Protein AF-A0A0L0VU51-F1 (afdb_monomer_lite)

Sequence (179 aa):
MMSTLYCIGRNVFSDFIDNNYFDLFEPKAFFTAKATNMAISGGARFEPLHRDAESYDDDWNKFNNINKVIIRQQIRTEHRVAFPHLYNSRPRSVYIPKYLKVKNLFIRVEDPILLTFYFDPIIHPISSRAVAPQNQGVSHEEEILGDADKDDFQLPDDLEPFLVYKSITDDNYTSAIAM

Structure (mmCIF, N/CA/C/O backbone):
data_AF-A0A0L0VU51-F1
#
_entry.id   AF-A0A0L0VU51-F1
#
loop_
_atom_site.group_PDB
_atom_site.id
_atom_site.type_symbol
_atom_site.label_atom_id
_atom_site.label_alt_id
_atom_site.label_comp_id
_atom_site.label_asym_id
_atom_site.label_entity_id
_atom_site.label_seq_id
_atom_site.pdbx_PDB_ins_code
_atom_site.Cartn_x
_atom_site.Cartn_y
_atom_site.Cartn_z
_atom_site.occupancy
_atom_site.B_iso_or_equiv
_atom_site.auth_seq_id
_atom_site.auth_comp_id
_atom_site.auth_asym_id
_atom_site.auth_atom_id
_atom_site.pdbx_PDB_model_num
ATOM 1 N N . MET A 1 1 ? 1.775 -10.685 28.786 1.00 81.06 1 MET A N 1
ATOM 2 C CA . MET A 1 1 ? 3.166 -11.101 28.473 1.00 81.06 1 MET A CA 1
ATOM 3 C C . MET A 1 1 ? 3.634 -10.514 27.152 1.00 81.06 1 MET A C 1
ATOM 5 O O . MET A 1 1 ? 4.576 -9.738 27.159 1.00 81.06 1 MET A O 1
ATOM 9 N N . MET A 1 2 ? 2.978 -10.832 26.035 1.00 88.75 2 MET A N 1
ATOM 10 C CA . MET A 1 2 ? 3.407 -10.337 24.725 1.00 88.75 2 MET A CA 1
ATOM 11 C C . MET A 1 2 ? 3.224 -8.803 24.577 1.00 88.75 2 MET A C 1
ATOM 13 O O . MET A 1 2 ? 4.089 -8.160 23.995 1.00 88.75 2 MET A O 1
ATOM 17 N N . SER A 1 3 ? 2.212 -8.189 25.210 1.00 86.62 3 SER A N 1
ATOM 18 C CA . SER A 1 3 ? 2.057 -6.718 25.277 1.00 86.62 3 SER A CA 1
ATOM 19 C C . SER A 1 3 ? 3.232 -6.023 25.975 1.00 86.62 3 SER A C 1
ATOM 21 O O . SER A 1 3 ? 3.771 -5.038 25.484 1.00 86.62 3 SER A O 1
ATOM 23 N N . THR A 1 4 ? 3.702 -6.583 27.090 1.00 88.69 4 THR A N 1
ATOM 24 C CA . THR A 1 4 ? 4.876 -6.090 27.822 1.00 88.69 4 THR A CA 1
ATOM 25 C C . THR A 1 4 ? 6.153 -6.182 26.983 1.00 88.69 4 THR A C 1
ATOM 27 O O . THR A 1 4 ? 6.951 -5.248 26.973 1.00 88.69 4 THR A O 1
ATOM 30 N N . LEU A 1 5 ? 6.339 -7.286 26.247 1.00 91.00 5 LEU A N 1
ATOM 31 C CA . LEU A 1 5 ? 7.477 -7.450 25.335 1.00 91.00 5 LEU A CA 1
ATOM 32 C C . LEU A 1 5 ? 7.422 -6.450 24.178 1.00 91.00 5 LEU A C 1
ATOM 34 O O . LEU A 1 5 ? 8.451 -5.876 23.829 1.00 91.00 5 LEU A O 1
ATOM 38 N N . TYR A 1 6 ? 6.234 -6.213 23.621 1.00 88.25 6 TYR A N 1
ATOM 39 C CA . TYR A 1 6 ? 6.025 -5.226 22.566 1.00 88.25 6 TYR A CA 1
ATOM 40 C C . TYR A 1 6 ? 6.410 -3.812 23.029 1.00 88.25 6 TYR A C 1
ATOM 42 O O . TYR A 1 6 ? 7.156 -3.126 22.333 1.00 88.25 6 TYR A O 1
ATOM 50 N N . CYS A 1 7 ? 6.016 -3.413 24.245 1.00 83.44 7 CYS A N 1
ATOM 51 C CA . CYS A 1 7 ? 6.414 -2.123 24.816 1.00 83.44 7 CYS A CA 1
ATOM 52 C C . CYS A 1 7 ? 7.935 -1.996 25.000 1.00 83.44 7 CYS A C 1
ATOM 54 O O . CYS A 1 7 ? 8.510 -0.966 24.657 1.00 83.44 7 CYS A O 1
ATOM 56 N N . ILE A 1 8 ? 8.606 -3.038 25.505 1.00 90.25 8 ILE A N 1
ATOM 57 C CA . ILE A 1 8 ? 10.069 -3.027 25.697 1.00 90.25 8 ILE A CA 1
ATOM 58 C C . ILE A 1 8 ? 10.804 -3.000 24.347 1.00 90.25 8 ILE A C 1
ATOM 60 O O . ILE A 1 8 ? 11.796 -2.289 24.185 1.00 90.25 8 ILE A O 1
ATOM 64 N N . GLY A 1 9 ? 10.316 -3.758 23.364 1.00 89.19 9 GLY A N 1
ATOM 65 C CA . GLY A 1 9 ? 10.916 -3.871 22.035 1.00 89.19 9 GLY A CA 1
ATOM 66 C C . GLY A 1 9 ? 10.707 -2.652 21.135 1.00 89.19 9 GLY A C 1
ATOM 67 O O . GLY A 1 9 ? 11.267 -2.613 20.039 1.00 89.19 9 GLY A O 1
ATOM 68 N N . ARG A 1 10 ? 9.935 -1.650 21.570 1.00 85.25 10 ARG A N 1
ATOM 69 C C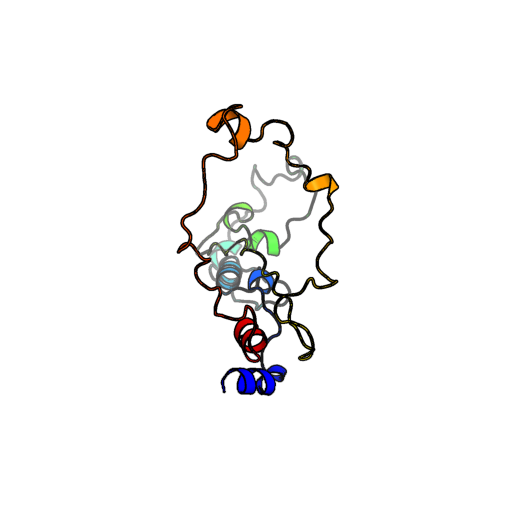A . ARG A 1 10 ? 9.519 -0.519 20.730 1.00 85.25 10 ARG A CA 1
ATOM 70 C C . ARG A 1 10 ? 10.679 0.269 20.115 1.00 85.25 10 ARG A C 1
ATOM 72 O O . AR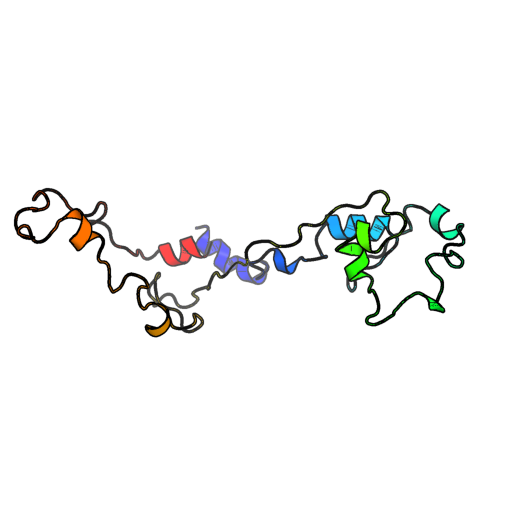G A 1 10 ? 10.543 0.759 19.006 1.00 85.25 10 ARG A O 1
ATOM 79 N N . ASN A 1 11 ? 11.837 0.320 20.773 1.00 86.44 11 ASN A N 1
ATOM 80 C CA . ASN A 1 11 ? 13.028 0.991 20.232 1.00 86.44 11 ASN A CA 1
ATOM 81 C C . ASN A 1 11 ? 13.669 0.269 19.032 1.00 86.44 11 ASN A C 1
ATOM 83 O O . ASN A 1 11 ? 14.487 0.858 18.332 1.00 86.44 11 ASN A O 1
ATOM 87 N N . VAL A 1 12 ? 13.360 -1.015 18.829 1.00 92.44 12 VAL A N 1
ATOM 88 C CA . VAL A 1 12 ? 13.960 -1.855 17.778 1.00 92.44 12 VAL A CA 1
ATOM 89 C C . VAL A 1 12 ? 12.976 -2.109 16.637 1.00 92.44 12 VAL A C 1
ATOM 91 O O . VAL A 1 12 ? 13.391 -2.305 15.495 1.00 92.44 12 VAL A O 1
ATOM 94 N N . PHE A 1 13 ? 11.674 -2.110 16.927 1.00 88.00 13 PHE A N 1
ATOM 95 C CA . PHE A 1 13 ? 10.645 -2.296 15.912 1.00 88.00 13 PHE A CA 1
ATOM 96 C C . PHE A 1 13 ? 10.447 -1.046 15.056 1.00 88.00 13 PHE A C 1
ATOM 98 O O . PHE A 1 13 ? 10.593 0.086 15.508 1.00 88.00 13 PHE A O 1
ATOM 105 N N . SER A 1 14 ? 10.080 -1.262 13.795 1.00 86.94 14 SER A N 1
ATOM 106 C CA . SER A 1 14 ? 9.685 -0.180 12.904 1.00 86.94 14 SER A CA 1
ATOM 107 C C . SER A 1 14 ? 8.300 0.347 13.269 1.00 86.94 14 SER A C 1
ATOM 109 O O . SER A 1 14 ? 7.361 -0.435 13.420 1.00 86.94 14 SER A O 1
ATOM 111 N N . ASP A 1 15 ? 8.136 1.667 13.269 1.00 85.25 15 ASP A N 1
ATOM 112 C CA . ASP A 1 15 ? 6.830 2.316 13.439 1.00 85.25 15 ASP A CA 1
ATOM 113 C C . ASP A 1 15 ? 5.944 2.278 12.180 1.00 85.25 15 ASP A C 1
ATOM 115 O O . ASP A 1 15 ? 4.820 2.779 12.186 1.00 85.25 15 ASP A O 1
ATOM 119 N N . PHE A 1 16 ? 6.413 1.666 11.088 1.00 86.44 16 PHE A N 1
ATOM 120 C CA . PHE A 1 16 ? 5.631 1.521 9.862 1.00 86.44 16 PHE A CA 1
ATOM 121 C C . PHE A 1 16 ? 4.528 0.473 10.031 1.00 86.44 16 PHE A C 1
ATOM 123 O O . PHE A 1 16 ? 4.780 -0.729 10.042 1.00 86.44 16 PHE A O 1
ATOM 130 N N . ILE A 1 17 ? 3.290 0.953 10.134 1.00 85.56 17 ILE A N 1
ATOM 131 C CA . ILE A 1 17 ? 2.084 0.125 10.277 1.00 85.56 17 ILE A CA 1
ATOM 132 C C . ILE A 1 17 ? 1.518 -0.290 8.903 1.00 85.56 17 ILE A C 1
ATOM 134 O O . ILE A 1 17 ? 0.864 -1.329 8.773 1.00 85.56 17 ILE A O 1
ATOM 138 N N . ASP A 1 18 ? 1.747 0.522 7.865 1.00 90.56 18 ASP A N 1
ATOM 139 C CA . ASP A 1 18 ? 1.246 0.273 6.514 1.00 90.56 18 ASP A CA 1
ATOM 140 C C . ASP A 1 18 ? 2.359 -0.218 5.580 1.00 90.56 18 ASP A C 1
ATOM 142 O O . ASP A 1 18 ? 3.404 0.412 5.423 1.00 90.56 18 ASP A O 1
ATOM 146 N N . ASN A 1 19 ? 2.087 -1.321 4.884 1.00 88.56 19 ASN A N 1
ATOM 147 C CA . ASN A 1 19 ? 2.989 -1.877 3.880 1.00 88.56 19 ASN A CA 1
ATOM 148 C C . ASN A 1 19 ? 3.097 -0.982 2.639 1.00 88.56 19 ASN A C 1
ATOM 150 O O . ASN A 1 19 ? 4.060 -1.124 1.892 1.00 88.56 19 ASN A O 1
ATOM 154 N N . ASN A 1 20 ? 2.143 -0.070 2.418 1.00 91.50 20 ASN A N 1
ATOM 155 C CA . ASN A 1 20 ? 2.227 0.924 1.344 1.00 91.50 20 ASN A CA 1
ATOM 156 C C . ASN A 1 20 ? 3.450 1.844 1.480 1.00 91.50 20 ASN A C 1
ATOM 158 O O . ASN A 1 20 ? 3.857 2.453 0.497 1.00 91.50 20 ASN A O 1
ATOM 162 N N . TYR A 1 21 ? 4.055 1.938 2.670 1.00 92.12 21 TYR A N 1
ATOM 163 C CA . TYR A 1 21 ? 5.318 2.652 2.860 1.00 92.12 21 TYR A CA 1
ATOM 164 C C . TYR A 1 21 ? 6.440 2.111 1.957 1.00 92.12 21 TYR A C 1
ATOM 166 O O . TYR A 1 21 ? 7.282 2.871 1.491 1.00 92.12 21 TYR A O 1
ATOM 174 N N . PHE A 1 22 ? 6.424 0.806 1.671 1.00 91.94 22 PHE A N 1
ATOM 175 C CA . PHE A 1 22 ? 7.426 0.132 0.845 1.00 91.94 22 PHE A CA 1
ATOM 176 C C . PHE A 1 22 ? 7.068 0.119 -0.646 1.00 91.94 22 PHE A C 1
ATOM 178 O O . PHE A 1 22 ? 7.553 -0.745 -1.381 1.00 91.94 22 PHE A O 1
ATOM 185 N N . ASP A 1 23 ? 6.227 1.046 -1.114 1.00 91.69 23 ASP A N 1
ATOM 186 C CA . ASP A 1 23 ? 5.969 1.189 -2.546 1.00 91.69 23 ASP A CA 1
ATOM 187 C C . ASP A 1 23 ? 7.286 1.443 -3.297 1.00 91.69 23 ASP A C 1
ATOM 189 O O . ASP A 1 23 ? 8.131 2.231 -2.871 1.00 91.69 23 ASP A O 1
ATOM 193 N N . LEU A 1 24 ? 7.504 0.692 -4.378 1.00 90.94 24 LEU A N 1
ATOM 194 C CA . LEU A 1 24 ? 8.772 0.586 -5.121 1.00 90.94 24 LEU A CA 1
ATOM 195 C C . LEU A 1 24 ? 9.999 0.097 -4.321 1.00 90.94 24 LEU A C 1
ATOM 197 O O . LEU A 1 24 ? 11.046 -0.152 -4.914 1.00 90.94 24 LEU A O 1
ATOM 201 N N . PHE A 1 25 ? 9.872 -0.124 -3.014 1.00 92.69 25 PHE A N 1
ATOM 202 C CA . PHE A 1 25 ? 10.897 -0.682 -2.124 1.00 92.69 25 PHE A CA 1
ATOM 203 C C . PHE A 1 25 ? 10.595 -2.129 -1.710 1.00 92.69 25 PHE A C 1
ATOM 205 O O . PHE A 1 25 ? 11.128 -2.644 -0.727 1.00 92.69 25 PHE A O 1
ATOM 212 N N . GLU A 1 26 ? 9.765 -2.821 -2.489 1.00 91.88 26 GLU A N 1
ATOM 213 C CA . GLU A 1 26 ? 9.523 -4.251 -2.342 1.00 91.88 26 GLU A CA 1
ATOM 214 C C . GLU A 1 26 ? 10.464 -5.097 -3.226 1.00 91.88 26 GLU A C 1
ATOM 216 O O . GLU A 1 26 ? 10.945 -4.631 -4.265 1.00 91.88 26 GLU A O 1
ATOM 221 N N . PRO A 1 27 ? 10.700 -6.382 -2.890 1.00 92.38 27 PRO A N 1
ATOM 222 C CA . PRO A 1 27 ? 11.591 -7.253 -3.663 1.00 92.38 27 PRO A CA 1
ATOM 223 C C . PRO A 1 27 ? 11.263 -7.312 -5.160 1.00 92.38 27 PRO A C 1
ATOM 225 O O . PRO A 1 27 ? 12.166 -7.334 -5.992 1.00 92.38 27 PRO A O 1
ATOM 228 N N . LYS A 1 28 ? 9.973 -7.279 -5.519 1.00 93.44 28 LYS A N 1
ATOM 229 C CA . LYS A 1 28 ? 9.528 -7.296 -6.920 1.00 93.44 28 LYS A CA 1
ATOM 230 C C . LYS A 1 28 ? 9.984 -6.060 -7.690 1.00 93.44 28 LYS A C 1
ATOM 232 O O . LYS A 1 28 ? 10.426 -6.192 -8.828 1.00 93.44 28 LYS A O 1
ATOM 237 N N . ALA A 1 29 ? 9.927 -4.886 -7.065 1.00 93.19 29 ALA A N 1
ATOM 238 C CA . ALA A 1 29 ? 10.411 -3.650 -7.665 1.00 93.19 29 ALA A CA 1
ATOM 239 C C . ALA A 1 29 ? 11.931 -3.704 -7.884 1.00 93.19 29 ALA A C 1
ATOM 241 O O . ALA A 1 29 ? 12.402 -3.346 -8.963 1.00 93.19 29 ALA A O 1
ATOM 242 N N . PHE A 1 30 ? 12.694 -4.258 -6.934 1.00 93.62 30 PHE A N 1
ATOM 243 C CA . PHE A 1 30 ? 14.137 -4.468 -7.106 1.00 93.62 30 PHE A CA 1
ATOM 244 C C . PHE A 1 30 ? 14.479 -5.488 -8.197 1.00 93.62 30 PHE A C 1
ATOM 246 O O . PHE A 1 30 ? 15.433 -5.279 -8.947 1.00 93.62 30 PHE A O 1
ATOM 253 N N . PHE A 1 31 ? 13.707 -6.569 -8.334 1.00 93.50 31 PHE A N 1
ATOM 254 C CA . PHE A 1 31 ? 13.902 -7.532 -9.421 1.00 93.50 31 PHE A CA 1
ATOM 255 C C . PHE A 1 31 ? 13.653 -6.898 -10.786 1.00 93.50 31 PHE A C 1
ATOM 257 O O . PHE A 1 31 ? 14.446 -7.100 -11.705 1.00 93.50 31 PHE A O 1
ATOM 264 N N . THR A 1 32 ? 12.609 -6.081 -10.900 1.00 93.31 32 THR A N 1
ATOM 265 C CA . THR A 1 32 ? 12.322 -5.320 -12.118 1.00 93.31 32 THR A CA 1
ATOM 266 C C . THR A 1 32 ? 13.415 -4.298 -12.406 1.00 93.31 32 THR A C 1
ATOM 268 O O . THR A 1 32 ? 13.928 -4.282 -13.519 1.00 93.31 32 THR A O 1
ATOM 271 N N . ALA A 1 33 ? 13.849 -3.524 -11.409 1.00 93.12 33 ALA A N 1
ATOM 272 C CA . ALA A 1 33 ? 14.939 -2.558 -11.547 1.00 93.12 33 ALA A CA 1
ATOM 273 C C . ALA A 1 33 ? 16.244 -3.223 -12.026 1.00 93.12 33 ALA A C 1
ATOM 275 O O . ALA A 1 33 ? 16.898 -2.733 -12.947 1.00 93.12 33 ALA A O 1
ATOM 276 N N . LYS A 1 34 ? 16.578 -4.398 -11.474 1.00 92.56 34 LYS A N 1
ATOM 277 C CA . LYS A 1 34 ? 17.707 -5.222 -11.927 1.00 92.56 34 LYS A CA 1
ATOM 278 C C . LYS A 1 34 ? 17.534 -5.700 -13.371 1.00 92.56 34 LYS A C 1
ATOM 280 O O . LYS A 1 34 ? 18.477 -5.634 -14.156 1.00 92.56 34 LYS A O 1
ATOM 285 N N . ALA A 1 35 ? 16.347 -6.187 -13.728 1.00 91.56 35 ALA A N 1
ATOM 286 C CA . ALA A 1 35 ? 16.068 -6.706 -15.063 1.00 91.56 35 ALA A CA 1
ATOM 287 C C . ALA A 1 35 ? 16.112 -5.613 -16.144 1.00 91.56 35 ALA A C 1
ATOM 289 O O . ALA A 1 35 ? 16.571 -5.868 -17.256 1.00 91.56 35 ALA A O 1
ATOM 290 N N . THR A 1 36 ? 15.685 -4.391 -15.810 1.00 88.56 36 THR A N 1
ATOM 291 C CA . THR A 1 36 ? 15.665 -3.241 -16.726 1.00 88.56 36 THR A CA 1
ATOM 292 C C . THR A 1 36 ? 16.924 -2.377 -16.663 1.00 88.56 36 THR A C 1
ATOM 294 O O . THR A 1 36 ? 16.958 -1.341 -17.321 1.00 88.56 36 THR A O 1
ATOM 297 N N . ASN A 1 37 ? 17.943 -2.767 -15.885 1.00 90.06 37 ASN A N 1
ATOM 298 C CA . ASN A 1 37 ? 19.161 -1.979 -15.660 1.00 90.06 37 ASN A CA 1
ATOM 299 C C . ASN A 1 37 ? 18.864 -0.532 -15.201 1.00 90.06 37 ASN A C 1
ATOM 301 O O . ASN A 1 37 ? 19.423 0.442 -15.703 1.00 90.06 37 ASN A O 1
ATOM 305 N N . MET A 1 38 ? 17.917 -0.379 -14.274 1.00 90.19 38 MET A N 1
ATOM 306 C CA . MET A 1 38 ? 17.532 0.914 -13.705 1.00 90.19 38 MET A CA 1
ATOM 307 C C . MET A 1 38 ? 17.805 0.941 -12.211 1.00 90.19 38 MET A C 1
ATOM 309 O O . MET A 1 38 ? 17.736 -0.075 -11.527 1.00 90.19 38 MET A O 1
ATOM 313 N N . ALA A 1 39 ? 18.090 2.134 -11.699 1.00 90.75 39 ALA A N 1
ATOM 314 C CA . ALA A 1 39 ? 18.248 2.368 -10.275 1.00 90.75 39 ALA A CA 1
ATOM 315 C C . ALA A 1 39 ? 17.046 3.156 -9.751 1.00 90.75 39 ALA A C 1
ATOM 317 O O . ALA A 1 39 ? 16.690 4.202 -10.303 1.00 90.75 39 ALA A O 1
ATOM 318 N N . ILE A 1 40 ? 16.443 2.652 -8.677 1.00 91.19 40 ILE A N 1
ATOM 319 C CA . ILE A 1 40 ? 15.471 3.400 -7.877 1.00 91.19 40 ILE A CA 1
ATOM 320 C C . ILE A 1 40 ? 16.262 4.364 -6.987 1.00 91.19 40 ILE A C 1
ATOM 322 O O . ILE A 1 40 ? 17.359 4.035 -6.525 1.00 91.19 40 ILE A O 1
ATOM 326 N N . SER A 1 41 ? 15.745 5.569 -6.768 1.00 89.06 41 SER A N 1
ATOM 327 C CA . SER A 1 41 ? 16.358 6.540 -5.859 1.00 89.06 41 SER A CA 1
ATOM 328 C C . SER A 1 41 ? 16.457 5.951 -4.442 1.00 89.06 41 SER A C 1
ATOM 330 O O . SER A 1 41 ? 15.478 5.459 -3.899 1.00 89.06 41 SER A O 1
ATOM 332 N N . GLY A 1 42 ? 17.664 5.921 -3.863 1.00 89.62 42 GLY A N 1
ATOM 333 C CA . GLY A 1 42 ? 17.924 5.270 -2.566 1.00 89.62 42 GLY A CA 1
ATOM 334 C C . GLY A 1 42 ? 17.963 3.732 -2.596 1.00 89.62 42 GLY A C 1
ATOM 335 O O . GLY A 1 42 ? 18.216 3.113 -1.567 1.00 89.62 42 GLY A O 1
ATOM 336 N N . GLY A 1 43 ? 17.741 3.112 -3.759 1.00 89.38 43 GLY A N 1
ATOM 337 C CA . GLY A 1 43 ? 17.817 1.667 -3.959 1.00 89.38 43 GLY A CA 1
ATOM 338 C C . GLY A 1 43 ? 19.207 1.178 -4.380 1.00 89.38 43 GLY A C 1
ATOM 339 O O . GLY A 1 43 ? 20.102 1.953 -4.723 1.00 89.38 43 GLY A O 1
ATOM 340 N N . ALA A 1 44 ? 19.379 -0.145 -4.391 1.00 88.38 44 ALA A N 1
ATOM 341 C CA . ALA A 1 44 ? 20.604 -0.777 -4.869 1.00 88.38 44 ALA A CA 1
ATOM 342 C C . ALA A 1 44 ? 20.771 -0.628 -6.392 1.00 88.38 44 ALA A C 1
ATOM 344 O O . ALA A 1 44 ? 19.795 -0.610 -7.146 1.00 88.38 44 ALA A O 1
ATOM 345 N N . ARG A 1 45 ? 22.027 -0.566 -6.849 1.00 89.81 45 ARG A N 1
ATOM 346 C CA . ARG A 1 45 ? 22.384 -0.687 -8.268 1.00 89.81 45 ARG A CA 1
ATOM 347 C C . ARG A 1 45 ? 22.868 -2.097 -8.555 1.00 89.81 45 ARG A C 1
ATOM 349 O O . ARG A 1 45 ? 23.578 -2.685 -7.743 1.00 89.81 45 ARG A O 1
ATOM 356 N N . PHE A 1 46 ? 22.505 -2.608 -9.722 1.00 90.56 46 PHE A N 1
ATOM 357 C CA . PHE A 1 46 ? 22.883 -3.941 -10.167 1.00 90.56 46 PHE A CA 1
ATOM 358 C C . PHE A 1 46 ? 23.595 -3.872 -11.510 1.00 90.56 46 PHE A C 1
ATOM 360 O O . PHE A 1 46 ? 23.447 -2.909 -12.257 1.00 90.56 46 PHE A O 1
ATOM 367 N N . GLU A 1 47 ? 24.354 -4.918 -11.809 1.00 88.94 47 GLU A N 1
ATOM 368 C CA . GLU A 1 47 ? 24.887 -5.130 -13.146 1.00 88.94 47 GLU A CA 1
ATOM 369 C C . GLU A 1 47 ? 23.743 -5.458 -14.130 1.00 88.94 47 GLU A C 1
ATOM 371 O O . GLU A 1 47 ? 22.786 -6.141 -13.731 1.00 88.94 47 GLU A O 1
ATOM 376 N N . PRO A 1 48 ? 23.819 -5.008 -15.400 1.00 86.88 48 PRO A N 1
ATOM 377 C CA . PRO A 1 48 ? 22.801 -5.306 -16.399 1.00 86.88 48 PRO A CA 1
ATOM 378 C C . PRO A 1 48 ? 22.593 -6.817 -16.555 1.00 86.88 48 PRO A C 1
ATOM 380 O O . PRO A 1 48 ? 23.523 -7.557 -16.879 1.00 86.88 48 PRO A O 1
ATOM 383 N N . LEU A 1 49 ? 21.350 -7.280 -16.376 1.00 85.50 49 LEU A N 1
ATOM 384 C CA . LEU A 1 49 ? 21.000 -8.692 -16.575 1.00 85.50 49 LEU A CA 1
ATOM 385 C C . LEU A 1 49 ? 21.156 -9.118 -18.045 1.00 85.50 49 LEU A C 1
ATOM 387 O O . LEU A 1 49 ? 21.560 -10.240 -18.341 1.00 85.50 49 LEU A O 1
ATOM 391 N N . HIS A 1 50 ? 20.825 -8.208 -18.959 1.00 83.19 50 HIS A N 1
ATOM 392 C CA . HIS A 1 50 ? 20.806 -8.419 -20.400 1.00 83.19 50 HIS A CA 1
ATOM 393 C C . HIS A 1 50 ? 21.766 -7.431 -21.073 1.00 83.19 50 HIS A C 1
ATOM 395 O O . HIS A 1 50 ? 21.399 -6.288 -21.340 1.00 83.19 50 HIS A O 1
ATOM 401 N N . ARG A 1 51 ? 23.008 -7.865 -21.327 1.00 77.88 51 ARG A N 1
ATOM 402 C CA . ARG A 1 51 ? 24.066 -7.033 -21.943 1.00 77.88 51 ARG A CA 1
ATOM 403 C C . ARG A 1 51 ? 23.860 -6.785 -23.446 1.00 77.88 51 ARG A C 1
ATOM 405 O O . ARG A 1 51 ? 24.473 -5.898 -24.017 1.00 77.88 51 ARG A O 1
ATOM 412 N N . ASP A 1 52 ? 22.979 -7.554 -24.078 1.00 71.50 52 ASP A N 1
ATOM 413 C CA . ASP A 1 52 ? 22.600 -7.444 -25.492 1.00 71.50 52 ASP A CA 1
ATOM 414 C C . ASP A 1 52 ? 21.684 -6.242 -25.788 1.00 71.50 52 ASP A C 1
ATOM 416 O O . ASP A 1 52 ? 21.465 -5.911 -26.949 1.00 71.50 52 ASP A O 1
ATOM 420 N N . ALA A 1 53 ? 21.128 -5.593 -24.758 1.00 64.25 53 ALA A N 1
ATOM 421 C CA . ALA A 1 53 ? 20.236 -4.446 -24.925 1.00 64.25 53 ALA A CA 1
ATOM 422 C C . ALA A 1 53 ? 20.960 -3.170 -25.400 1.00 64.25 53 ALA A C 1
ATOM 424 O O . ALA A 1 53 ? 20.340 -2.344 -26.057 1.00 64.25 53 ALA A O 1
ATOM 425 N N . GLU A 1 54 ? 22.256 -3.022 -25.112 1.00 59.19 54 GLU A N 1
ATOM 426 C CA . GLU A 1 54 ? 23.055 -1.838 -25.483 1.00 59.19 54 GLU A CA 1
ATOM 427 C C . GLU A 1 54 ? 23.437 -1.809 -26.973 1.00 59.19 54 GLU A C 1
ATOM 429 O O . GLU A 1 54 ? 23.886 -0.789 -27.483 1.00 59.19 54 GLU A O 1
ATOM 434 N N . SER A 1 55 ? 23.274 -2.928 -27.685 1.00 57.44 55 SER A N 1
ATOM 435 C CA . SER A 1 55 ? 23.718 -3.093 -29.077 1.00 57.44 55 SER A CA 1
ATOM 436 C C . SER A 1 55 ? 22.655 -2.732 -30.121 1.00 57.44 55 SER A C 1
ATOM 438 O O . SER A 1 55 ? 22.932 -2.808 -31.317 1.00 57.44 55 SER A O 1
ATOM 440 N N . TYR A 1 56 ? 21.434 -2.400 -29.691 1.00 58.38 56 TYR A N 1
ATOM 441 C CA . TYR A 1 56 ? 20.319 -2.087 -30.582 1.00 58.38 56 TYR A CA 1
ATOM 442 C C . TYR A 1 56 ? 20.085 -0.578 -30.637 1.00 58.38 56 TYR A C 1
ATOM 444 O O . TYR A 1 56 ? 19.885 0.069 -29.614 1.00 58.38 56 TYR A O 1
ATOM 452 N N . ASP A 1 57 ? 20.096 -0.046 -31.855 1.00 57.81 57 ASP A N 1
ATOM 453 C CA . ASP A 1 57 ? 19.895 1.366 -32.182 1.00 57.81 57 ASP A CA 1
ATOM 454 C C . ASP A 1 57 ? 18.403 1.746 -32.012 1.00 57.81 57 ASP A C 1
ATOM 456 O O . ASP A 1 57 ? 17.651 1.899 -32.975 1.00 57.81 57 ASP A O 1
ATOM 460 N N . ASP A 1 58 ? 17.935 1.803 -30.758 1.00 62.25 58 ASP A N 1
ATOM 461 C CA . ASP A 1 58 ? 16.560 2.192 -30.377 1.00 62.25 58 ASP A CA 1
ATOM 462 C C . ASP A 1 58 ? 16.287 3.700 -30.614 1.00 62.25 58 ASP A C 1
ATOM 464 O O . ASP A 1 58 ? 15.136 4.158 -30.531 1.00 62.25 58 ASP A O 1
ATOM 468 N N . ASP A 1 59 ? 17.329 4.471 -30.947 1.00 62.00 59 ASP A N 1
ATOM 469 C CA . ASP A 1 59 ? 17.302 5.932 -31.059 1.00 62.00 59 ASP A CA 1
ATOM 470 C C . ASP A 1 59 ? 16.712 6.434 -32.391 1.00 62.00 59 ASP A C 1
ATOM 472 O O . ASP A 1 59 ? 16.154 7.534 -32.440 1.00 62.00 59 ASP A O 1
ATOM 476 N N . TRP A 1 60 ? 16.725 5.631 -33.467 1.00 66.38 60 TRP A N 1
ATOM 477 C CA . TRP A 1 60 ? 16.159 6.022 -34.769 1.00 66.38 60 TRP A CA 1
ATOM 478 C C . TRP A 1 60 ? 15.053 5.082 -35.264 1.00 66.38 60 TRP A C 1
ATOM 480 O O . TRP A 1 60 ? 15.199 4.328 -36.227 1.00 66.38 60 TRP A O 1
ATOM 490 N N . ASN A 1 61 ? 13.878 5.180 -34.639 1.00 72.44 61 ASN A N 1
ATOM 491 C CA . ASN A 1 61 ? 12.671 4.487 -35.091 1.00 72.44 61 ASN A CA 1
ATOM 492 C C . ASN A 1 61 ? 11.599 5.480 -35.578 1.00 72.44 61 ASN A C 1
ATOM 494 O O . ASN A 1 61 ? 11.461 6.586 -35.055 1.00 72.44 61 ASN A O 1
ATOM 498 N N . LYS A 1 62 ? 10.756 5.068 -36.536 1.00 77.81 62 LYS A N 1
ATOM 499 C CA . LYS A 1 62 ? 9.589 5.845 -37.006 1.00 77.81 62 LYS A CA 1
ATOM 500 C C . LYS A 1 62 ? 8.640 6.239 -35.864 1.00 77.81 62 LYS A C 1
ATOM 502 O O . LYS A 1 62 ? 7.917 7.227 -36.007 1.00 77.81 62 LYS A O 1
ATOM 507 N N . PHE A 1 63 ? 8.661 5.477 -34.769 1.00 77.50 63 PHE A N 1
ATOM 508 C CA . PHE A 1 63 ? 7.884 5.708 -33.552 1.00 77.50 63 PHE A CA 1
ATOM 509 C C . PHE A 1 63 ? 8.539 6.694 -32.569 1.00 77.50 63 PHE A C 1
ATOM 511 O O . PHE A 1 63 ? 7.817 7.447 -31.926 1.00 77.50 63 PHE A O 1
ATOM 518 N N . ASN A 1 64 ? 9.874 6.768 -32.517 1.00 79.88 64 ASN A N 1
ATOM 519 C CA . ASN A 1 64 ? 10.622 7.628 -31.584 1.00 79.88 64 ASN A CA 1
ATOM 520 C C . ASN A 1 64 ? 11.012 8.988 -32.200 1.00 79.88 64 ASN A C 1
ATOM 522 O O . ASN A 1 64 ? 11.866 9.696 -31.677 1.00 79.88 64 ASN A O 1
ATOM 526 N N . ASN A 1 65 ? 10.395 9.378 -33.322 1.00 85.75 65 ASN A N 1
ATOM 527 C CA . ASN A 1 65 ? 10.712 10.637 -33.994 1.00 85.75 65 ASN A CA 1
ATOM 528 C C . ASN A 1 65 ? 10.326 11.845 -33.122 1.00 85.75 65 ASN A C 1
ATOM 530 O O . ASN A 1 65 ? 9.150 12.026 -32.798 1.00 85.75 65 ASN A O 1
ATOM 534 N N . ILE A 1 66 ? 11.298 12.713 -32.829 1.00 85.50 66 ILE A N 1
ATOM 535 C CA . ILE A 1 66 ? 11.129 13.881 -31.952 1.00 85.50 66 ILE A CA 1
ATOM 536 C C . ILE A 1 66 ? 10.006 14.833 -32.390 1.00 85.50 66 ILE A C 1
ATOM 538 O O . ILE A 1 66 ? 9.332 15.408 -31.546 1.00 85.50 66 ILE A O 1
ATOM 542 N N . ASN A 1 67 ? 9.723 14.930 -33.693 1.00 89.81 67 ASN A N 1
ATOM 543 C CA . ASN A 1 67 ? 8.653 15.786 -34.216 1.00 89.81 67 ASN A CA 1
ATOM 544 C C . ASN A 1 67 ? 7.245 15.212 -33.976 1.00 89.81 67 ASN A C 1
ATOM 546 O O . ASN A 1 67 ? 6.253 15.902 -34.194 1.00 89.81 67 ASN A O 1
ATOM 550 N N . LYS A 1 68 ? 7.144 13.936 -33.584 1.00 88.75 68 LYS A N 1
ATOM 551 C CA . LYS A 1 68 ? 5.879 13.228 -33.333 1.00 88.75 68 LYS A CA 1
ATOM 552 C C . LYS A 1 68 ? 5.645 12.933 -31.853 1.00 88.75 68 LYS A C 1
ATOM 554 O O . LYS A 1 68 ? 4.522 12.609 -31.475 1.00 88.75 68 LYS A O 1
ATOM 559 N N . VAL A 1 69 ? 6.683 13.030 -31.023 1.00 87.62 69 VAL A N 1
ATOM 560 C CA . VAL A 1 69 ? 6.594 12.777 -29.583 1.00 87.62 69 VAL A CA 1
ATOM 561 C C . VAL A 1 69 ? 6.232 14.072 -28.862 1.00 87.62 69 VAL A C 1
ATOM 563 O O . VAL A 1 69 ? 6.961 15.057 -28.910 1.00 87.62 69 VAL A O 1
ATOM 566 N N . ILE A 1 70 ? 5.105 14.063 -28.152 1.00 91.44 70 ILE A N 1
ATOM 567 C CA . ILE A 1 70 ? 4.678 15.194 -27.326 1.00 91.44 70 ILE A CA 1
ATOM 568 C C . ILE A 1 70 ? 5.217 14.997 -25.907 1.00 91.44 70 ILE A C 1
ATOM 570 O O . ILE A 1 70 ? 4.737 14.138 -25.168 1.00 91.44 70 ILE A O 1
ATOM 574 N N . ILE A 1 71 ? 6.185 15.820 -25.503 1.00 90.00 71 ILE A N 1
ATOM 575 C CA . ILE A 1 71 ? 6.768 15.781 -24.157 1.00 90.00 71 ILE A CA 1
ATOM 576 C C . ILE A 1 71 ? 6.067 16.819 -23.278 1.00 90.00 71 ILE A C 1
ATOM 578 O O . ILE A 1 71 ? 6.328 18.014 -23.385 1.00 90.00 71 ILE A O 1
ATOM 582 N N . ARG A 1 72 ? 5.168 16.363 -22.398 1.00 94.62 72 ARG A N 1
ATOM 583 C CA . ARG A 1 72 ? 4.555 17.215 -21.355 1.00 94.62 72 ARG A CA 1
ATOM 584 C C . ARG A 1 72 ? 5.219 17.045 -19.996 1.00 94.62 72 ARG A C 1
ATOM 586 O O . ARG A 1 72 ? 5.370 18.007 -19.255 1.00 94.62 72 ARG A O 1
ATOM 593 N N . GLN A 1 73 ? 5.596 15.813 -19.673 1.00 94.12 73 GLN A N 1
ATOM 594 C CA . GLN A 1 73 ? 6.266 15.442 -18.434 1.00 94.12 73 GLN A CA 1
ATOM 595 C C . GLN A 1 73 ? 7.337 14.403 -18.755 1.00 94.12 73 GLN A C 1
ATOM 597 O O . GLN A 1 73 ? 7.122 13.514 -19.581 1.00 94.12 73 GLN A O 1
ATOM 602 N N . GLN A 1 74 ? 8.496 14.524 -18.112 1.00 92.44 74 GLN A N 1
ATOM 603 C CA . GLN A 1 74 ? 9.584 13.573 -18.293 1.00 92.44 74 GLN A CA 1
ATOM 604 C C . GLN A 1 74 ? 9.257 12.253 -17.587 1.00 92.44 74 GLN A C 1
ATOM 606 O O . GLN A 1 74 ? 8.944 12.232 -16.395 1.00 92.44 74 GLN A O 1
ATOM 611 N N . ILE A 1 75 ? 9.385 11.144 -18.316 1.00 91.56 75 ILE A N 1
ATOM 612 C CA . ILE A 1 75 ? 9.225 9.797 -17.763 1.00 91.56 75 ILE A CA 1
ATOM 613 C C . ILE A 1 75 ? 10.435 9.496 -16.873 1.00 91.56 75 ILE A C 1
ATOM 615 O O . ILE A 1 75 ? 11.562 9.401 -17.362 1.00 91.56 75 ILE A O 1
ATOM 619 N N . ARG A 1 76 ? 10.199 9.352 -15.566 1.00 93.25 76 ARG A N 1
ATOM 620 C CA . ARG A 1 76 ? 11.240 9.008 -14.579 1.00 93.25 76 ARG A CA 1
ATOM 621 C C . ARG A 1 76 ? 11.459 7.497 -14.462 1.00 93.25 76 ARG A C 1
ATOM 623 O O . ARG A 1 76 ? 10.615 6.716 -14.905 1.00 93.25 76 ARG A O 1
ATOM 630 N N . THR A 1 77 ? 12.557 7.085 -13.829 1.00 91.69 77 THR A N 1
ATOM 631 C CA . THR A 1 77 ? 12.873 5.665 -13.599 1.00 91.69 77 THR A CA 1
ATOM 632 C C . THR A 1 77 ? 11.824 4.977 -12.731 1.00 91.69 77 THR A C 1
ATOM 634 O O . THR A 1 77 ? 11.498 3.824 -12.992 1.00 91.69 77 THR A O 1
ATOM 637 N N . GLU A 1 78 ? 11.207 5.691 -11.785 1.00 93.38 78 GLU A N 1
ATOM 638 C CA . GLU A 1 78 ? 10.130 5.156 -10.946 1.00 93.38 78 GLU A CA 1
ATOM 639 C C . GLU A 1 78 ? 8.936 4.693 -11.787 1.00 93.38 78 GLU A C 1
ATOM 641 O O . GLU A 1 78 ? 8.417 3.604 -11.570 1.00 93.38 78 GLU A O 1
ATOM 646 N N . HIS A 1 79 ? 8.553 5.454 -12.817 1.00 93.81 79 HIS A N 1
ATOM 647 C CA . HIS A 1 79 ? 7.454 5.078 -13.713 1.00 93.81 79 HIS A CA 1
ATOM 648 C C . HIS A 1 79 ? 7.781 3.802 -14.493 1.00 93.81 79 HIS A C 1
ATOM 650 O O . HIS A 1 79 ? 6.923 2.939 -14.668 1.00 93.81 79 HIS A O 1
ATOM 656 N N . ARG A 1 80 ? 9.039 3.667 -14.930 1.00 92.12 80 ARG A N 1
ATOM 657 C CA . ARG A 1 80 ? 9.519 2.492 -15.666 1.00 92.12 80 ARG A CA 1
ATOM 658 C C . ARG A 1 80 ? 9.583 1.234 -14.806 1.00 92.12 80 ARG A C 1
ATOM 660 O O . ARG A 1 80 ? 9.422 0.147 -15.350 1.00 92.12 80 ARG A O 1
ATOM 667 N N . VAL A 1 81 ? 9.794 1.367 -13.498 1.00 92.75 81 VAL A N 1
ATOM 668 C CA . VAL A 1 81 ? 9.765 0.238 -12.555 1.00 92.75 81 VAL A CA 1
ATOM 669 C C . VAL A 1 81 ? 8.335 -0.077 -12.103 1.00 92.75 81 VAL A C 1
ATOM 671 O O . VAL A 1 81 ? 7.972 -1.248 -12.046 1.00 92.75 81 VAL A O 1
ATOM 674 N N . ALA A 1 82 ? 7.513 0.943 -11.835 1.00 93.50 82 ALA A N 1
ATOM 675 C CA . ALA A 1 82 ? 6.117 0.793 -11.412 1.00 93.50 82 ALA A CA 1
ATOM 676 C C . ALA A 1 82 ? 5.250 0.134 -12.495 1.00 93.50 82 ALA A C 1
ATOM 678 O O . ALA A 1 82 ? 4.473 -0.779 -12.220 1.00 93.50 82 ALA A O 1
ATOM 679 N N . PHE A 1 83 ? 5.413 0.579 -13.745 1.00 94.62 83 PHE A N 1
ATOM 680 C CA . PHE A 1 83 ? 4.654 0.099 -14.899 1.00 94.62 83 PHE A CA 1
ATOM 681 C C . PHE A 1 83 ? 5.604 -0.448 -15.971 1.00 94.62 83 PHE A C 1
ATOM 683 O O . PHE A 1 83 ? 5.793 0.169 -17.028 1.00 94.62 83 PHE A O 1
ATOM 690 N N . PRO A 1 84 ? 6.209 -1.625 -15.726 1.00 93.94 84 PRO A N 1
ATOM 691 C CA . PRO A 1 84 ? 7.322 -2.108 -16.531 1.00 93.94 84 PRO A CA 1
ATOM 692 C C . PRO A 1 84 ? 6.938 -2.427 -17.970 1.00 93.94 84 PRO A C 1
ATOM 694 O O . PRO A 1 84 ? 7.753 -2.236 -18.866 1.00 93.94 84 PRO A O 1
ATOM 697 N N . HIS A 1 85 ? 5.703 -2.865 -18.207 1.00 94.06 85 HIS A N 1
ATOM 698 C CA . HIS A 1 85 ? 5.221 -3.191 -19.548 1.00 94.06 85 HIS A CA 1
ATOM 699 C C . HIS A 1 85 ? 4.808 -1.970 -20.379 1.00 94.06 85 HIS A C 1
ATOM 701 O O . HIS A 1 85 ? 4.653 -2.102 -21.587 1.00 94.06 85 HIS A O 1
ATOM 707 N N . LEU A 1 86 ? 4.620 -0.803 -19.752 1.00 93.44 86 LEU A N 1
ATOM 708 C CA . LEU A 1 86 ? 4.132 0.396 -20.435 1.00 93.44 86 LEU A CA 1
ATOM 709 C C . LEU A 1 86 ? 5.273 1.302 -20.898 1.00 93.44 86 LEU A C 1
ATOM 711 O O . LEU A 1 86 ? 5.261 1.784 -22.026 1.00 93.44 86 LEU A O 1
ATOM 715 N N . TYR A 1 87 ? 6.252 1.548 -20.026 1.00 91.75 87 TYR A N 1
ATOM 716 C CA . TYR A 1 87 ? 7.305 2.536 -20.285 1.00 91.75 87 TYR A CA 1
ATOM 717 C C . TYR A 1 87 ? 8.643 1.933 -20.733 1.00 91.75 87 TYR A C 1
ATOM 719 O O . TYR A 1 87 ? 9.594 2.684 -20.951 1.00 91.75 87 TYR A O 1
ATOM 727 N N . ASN A 1 88 ? 8.731 0.605 -20.876 1.00 89.44 88 ASN A N 1
ATOM 728 C CA . ASN A 1 88 ? 9.910 -0.072 -21.417 1.00 8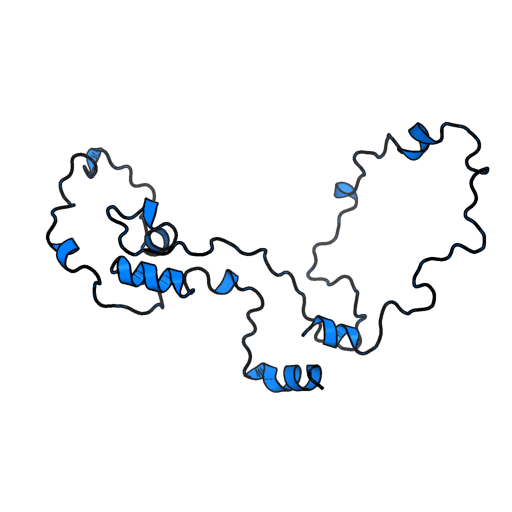9.44 88 ASN A CA 1
ATOM 729 C C . ASN A 1 88 ? 9.568 -0.767 -22.737 1.00 89.44 88 ASN A C 1
ATOM 731 O O . ASN A 1 88 ? 8.583 -1.494 -22.820 1.00 89.44 88 ASN A O 1
ATOM 735 N N . SER A 1 89 ? 10.432 -0.614 -23.740 1.00 84.69 89 SER A N 1
ATOM 736 C CA . SER A 1 89 ? 10.250 -1.223 -25.065 1.00 84.69 89 SER A CA 1
ATOM 737 C C . SER A 1 89 ? 10.359 -2.754 -25.047 1.00 84.69 89 SER A C 1
ATOM 739 O O . SER A 1 89 ? 9.740 -3.435 -25.860 1.00 84.69 89 SER A O 1
ATOM 741 N N . ARG A 1 90 ? 11.169 -3.317 -24.135 1.00 84.06 90 ARG A N 1
ATOM 742 C CA . ARG A 1 90 ? 11.463 -4.762 -24.052 1.00 84.06 90 ARG A CA 1
ATOM 743 C C . ARG A 1 90 ? 11.506 -5.250 -22.597 1.00 84.06 90 ARG A C 1
ATOM 745 O O . ARG A 1 90 ? 12.587 -5.541 -22.082 1.00 84.06 90 ARG A O 1
ATOM 752 N N . PRO A 1 91 ? 10.353 -5.349 -21.916 1.00 90.19 91 PRO A N 1
ATOM 753 C CA . PRO A 1 91 ? 10.281 -5.843 -20.545 1.00 90.19 91 PRO A CA 1
ATOM 754 C C . PRO A 1 91 ? 10.596 -7.348 -20.502 1.00 90.19 91 PRO A C 1
ATOM 756 O O . PRO A 1 91 ? 9.728 -8.186 -20.737 1.00 90.19 91 PRO A O 1
ATOM 759 N N . ARG A 1 92 ? 11.855 -7.702 -20.227 1.00 89.25 92 ARG A N 1
ATOM 760 C CA . ARG A 1 92 ? 12.313 -9.090 -20.055 1.00 89.25 92 ARG A CA 1
ATOM 761 C C . ARG A 1 92 ? 12.520 -9.378 -18.575 1.00 89.25 92 ARG A C 1
ATOM 763 O O . ARG A 1 92 ? 13.118 -8.561 -17.887 1.00 89.25 92 ARG A O 1
ATOM 770 N N . SER A 1 93 ? 12.038 -10.525 -18.096 1.00 92.00 93 SER A N 1
ATOM 771 C CA . SER A 1 93 ? 12.226 -10.972 -16.703 1.00 92.00 93 SER A CA 1
ATOM 772 C C . SER A 1 93 ? 11.765 -9.954 -15.645 1.00 92.00 93 SER A C 1
ATOM 774 O O . SER A 1 93 ? 12.329 -9.886 -14.554 1.00 92.00 93 SER A O 1
ATOM 776 N N . VAL A 1 94 ? 10.755 -9.143 -15.979 1.00 93.88 94 VAL A N 1
ATOM 777 C CA . VAL A 1 94 ? 10.180 -8.133 -15.082 1.00 93.88 94 VAL A CA 1
ATOM 778 C C . VAL A 1 94 ? 9.094 -8.741 -14.199 1.00 93.88 94 VAL A C 1
ATOM 780 O O . VAL A 1 94 ? 8.395 -9.671 -14.601 1.00 93.88 94 VAL A O 1
ATOM 783 N N . TYR A 1 95 ? 8.924 -8.179 -13.008 1.00 94.38 95 TYR A N 1
ATOM 784 C CA . TYR A 1 95 ? 7.894 -8.566 -12.052 1.00 94.38 95 TYR A CA 1
ATOM 785 C C . TYR A 1 95 ? 6.915 -7.414 -11.847 1.00 94.38 95 TYR A C 1
ATOM 787 O O . TYR A 1 95 ? 7.313 -6.255 -11.746 1.00 94.38 95 TYR A O 1
ATOM 795 N N . ILE A 1 96 ? 5.625 -7.738 -11.762 1.00 91.94 96 ILE A N 1
ATOM 796 C CA . ILE A 1 96 ? 4.582 -6.742 -11.508 1.00 91.94 96 ILE A CA 1
ATOM 797 C C . ILE A 1 96 ? 4.482 -6.527 -9.991 1.00 91.94 96 ILE A C 1
ATOM 799 O O . ILE A 1 96 ? 4.137 -7.482 -9.273 1.00 91.94 96 ILE A O 1
ATOM 803 N N . PRO A 1 97 ? 4.805 -5.319 -9.493 1.00 88.38 97 PRO A N 1
ATOM 804 C CA . PRO A 1 97 ? 4.689 -5.015 -8.080 1.00 88.38 97 PRO A CA 1
ATOM 805 C C . PRO A 1 97 ? 3.223 -4.905 -7.647 1.00 88.38 97 PRO A C 1
ATOM 807 O O . PRO A 1 97 ? 2.318 -4.753 -8.474 1.00 88.38 97 PRO A O 1
ATOM 810 N N . LYS A 1 98 ? 2.959 -4.998 -6.341 1.00 88.62 98 LYS A N 1
ATOM 811 C CA . LYS A 1 98 ? 1.611 -4.726 -5.824 1.00 88.62 98 LYS A CA 1
ATOM 812 C C . LYS A 1 98 ? 1.374 -3.216 -5.834 1.00 88.62 98 LYS A C 1
ATOM 814 O O . LYS A 1 98 ? 2.079 -2.492 -5.155 1.00 88.62 98 LYS A O 1
ATOM 819 N N . TYR A 1 99 ? 0.344 -2.767 -6.552 1.00 88.38 99 TYR A N 1
ATOM 820 C CA . TYR A 1 99 ? 0.087 -1.333 -6.719 1.00 88.38 99 TYR A CA 1
ATOM 821 C C . TYR A 1 99 ? -0.346 -0.626 -5.427 1.00 88.38 99 TYR A C 1
ATOM 823 O O . TYR A 1 99 ? 0.164 0.433 -5.093 1.00 88.38 99 TYR A O 1
ATOM 831 N N . LEU A 1 100 ? -1.318 -1.191 -4.707 1.00 92.19 100 LEU A N 1
ATOM 832 C CA . LEU A 1 100 ? -1.850 -0.569 -3.498 1.00 92.19 100 LEU A CA 1
ATOM 833 C C . LEU A 1 100 ? -2.410 -1.630 -2.551 1.00 92.19 100 LEU A C 1
ATOM 835 O O . LEU A 1 100 ? -3.041 -2.608 -2.967 1.00 92.19 100 LEU A O 1
ATOM 839 N N . LYS A 1 101 ? -2.194 -1.438 -1.254 1.00 91.75 101 LYS A N 1
ATOM 840 C CA . LYS A 1 101 ? -2.915 -2.111 -0.172 1.00 91.75 101 LYS A CA 1
ATOM 841 C C . LYS A 1 101 ? -3.909 -1.119 0.438 1.00 91.75 101 LYS A C 1
ATOM 843 O O . LYS A 1 101 ? -3.677 0.087 0.417 1.00 91.75 101 LYS A O 1
ATOM 848 N N . VAL A 1 102 ? -5.019 -1.612 0.987 1.00 93.12 102 VAL A N 1
ATOM 849 C CA . VAL A 1 102 ? -5.940 -0.759 1.756 1.00 93.12 102 VAL A CA 1
ATOM 850 C C . VAL A 1 102 ? -5.147 -0.071 2.866 1.00 93.12 102 VAL A C 1
ATOM 852 O O . VAL A 1 102 ? -4.404 -0.742 3.584 1.00 93.12 102 VAL A O 1
ATOM 855 N N . LYS A 1 103 ? -5.274 1.258 2.950 1.00 90.94 103 LYS A N 1
ATOM 856 C CA . LYS A 1 103 ? -4.538 2.070 3.920 1.00 90.94 103 LYS A CA 1
ATOM 857 C C . LYS A 1 103 ? -4.896 1.634 5.332 1.00 90.94 103 LYS A C 1
ATOM 859 O O . LYS A 1 103 ? -6.076 1.507 5.656 1.00 90.94 103 LYS A O 1
ATOM 864 N N . ASN A 1 104 ? -3.879 1.430 6.159 1.00 91.56 104 ASN A N 1
ATOM 865 C CA . ASN A 1 104 ? -4.098 1.170 7.573 1.00 91.56 104 ASN A CA 1
ATOM 866 C C . ASN A 1 104 ? -4.340 2.505 8.298 1.00 91.56 104 ASN A C 1
ATOM 868 O O . ASN A 1 104 ? -3.495 3.394 8.241 1.00 91.56 104 ASN A O 1
ATOM 872 N N . LEU A 1 105 ? -5.502 2.646 8.939 1.00 91.62 105 LEU A N 1
ATOM 873 C CA . LEU A 1 105 ? -5.920 3.842 9.684 1.00 91.62 105 LEU A CA 1
ATOM 874 C C . LEU A 1 105 ? -5.921 3.597 11.200 1.00 91.62 105 LEU A C 1
ATOM 876 O O . LEU A 1 105 ? -6.717 4.176 11.932 1.00 91.62 105 LEU A O 1
ATOM 880 N N . PHE A 1 106 ? -5.060 2.697 11.668 1.00 91.75 106 PHE A N 1
ATOM 881 C CA . PHE A 1 106 ? -4.941 2.388 13.082 1.00 91.75 106 PHE A CA 1
ATOM 882 C C . PHE A 1 106 ? -4.377 3.578 13.873 1.00 91.75 106 PHE A C 1
ATOM 884 O O . PHE A 1 106 ? -3.297 4.084 13.564 1.00 91.75 106 PHE A O 1
ATOM 891 N N . ILE A 1 107 ? -5.106 3.994 14.910 1.00 90.12 107 ILE A N 1
ATOM 892 C CA . ILE A 1 107 ? -4.694 5.041 15.846 1.00 90.12 107 ILE A CA 1
ATOM 893 C C . ILE A 1 107 ? -4.156 4.357 17.099 1.00 90.12 107 ILE A C 1
ATOM 895 O O . ILE A 1 107 ? -4.844 3.553 17.727 1.00 90.12 107 ILE A O 1
ATOM 899 N N . ARG A 1 108 ? -2.905 4.663 17.443 1.00 85.00 108 ARG A N 1
ATOM 900 C CA . ARG A 1 108 ? -2.256 4.141 18.646 1.00 85.00 108 ARG A CA 1
ATOM 901 C C . ARG A 1 108 ? -2.644 4.994 19.849 1.00 85.00 108 ARG A C 1
ATOM 903 O O . ARG A 1 108 ? -2.473 6.208 19.817 1.00 85.00 108 ARG A O 1
ATOM 910 N N . VAL A 1 109 ? -3.113 4.335 20.904 1.00 86.19 109 VAL A N 1
ATOM 911 C CA . VAL A 1 109 ? -3.417 4.960 22.195 1.00 86.19 109 VAL A CA 1
ATOM 912 C C . VAL A 1 109 ? -2.186 4.838 23.087 1.00 86.19 109 VAL A C 1
ATOM 914 O O . VAL A 1 109 ? -1.752 3.725 23.379 1.00 86.19 109 VAL A O 1
ATOM 917 N N . GLU A 1 110 ? -1.613 5.967 23.497 1.00 79.31 110 GLU A N 1
ATOM 918 C CA . GLU A 1 110 ? -0.459 5.992 24.413 1.00 79.31 110 GLU A CA 1
ATOM 919 C C . GLU A 1 110 ? -0.901 6.175 25.879 1.00 79.31 110 GLU A C 1
ATOM 921 O O . GLU A 1 110 ? -0.237 5.681 26.791 1.00 79.31 110 GLU A O 1
ATOM 926 N N . ASP A 1 111 ? -2.050 6.823 26.113 1.00 84.75 111 ASP A N 1
ATOM 927 C CA . ASP A 1 111 ? -2.562 7.113 27.454 1.00 84.75 111 ASP A CA 1
ATOM 928 C C . ASP A 1 111 ? -3.441 5.968 27.995 1.00 84.75 111 ASP A C 1
ATOM 930 O O . ASP A 1 111 ? -4.524 5.716 27.462 1.00 84.75 111 ASP A O 1
ATOM 934 N N . PRO A 1 112 ? -3.053 5.301 29.101 1.00 80.00 112 PRO A N 1
ATOM 935 C CA . PRO A 1 112 ? -3.782 4.146 29.635 1.00 80.00 112 PRO A CA 1
ATOM 936 C C . PRO A 1 112 ? -5.066 4.521 30.389 1.00 80.00 112 PRO A C 1
ATOM 938 O O . PRO A 1 112 ? -5.830 3.644 30.776 1.00 80.00 112 PRO A O 1
ATOM 941 N N . ILE A 1 113 ? -5.286 5.813 30.645 1.00 84.44 113 ILE A N 1
ATOM 942 C CA . ILE A 1 113 ? -6.455 6.325 31.377 1.00 84.44 113 ILE A CA 1
ATOM 943 C C . ILE A 1 113 ? -7.670 6.444 30.444 1.00 84.44 113 ILE A C 1
ATOM 945 O O . ILE A 1 113 ? -8.814 6.482 30.895 1.00 84.44 113 ILE A O 1
ATOM 949 N N . LEU A 1 114 ? -7.426 6.520 29.136 1.00 86.25 114 LEU A N 1
ATOM 950 C CA . LEU A 1 114 ? -8.468 6.699 28.145 1.00 86.25 114 LEU A CA 1
ATOM 951 C C . LEU A 1 114 ? -9.207 5.380 27.884 1.00 86.25 114 LEU A C 1
ATOM 953 O O . LEU A 1 114 ? -8.615 4.301 27.891 1.00 86.25 114 LEU A O 1
ATOM 957 N N . LEU A 1 115 ? -10.517 5.476 27.645 1.00 86.81 115 LEU A N 1
ATOM 958 C CA . LEU A 1 115 ? -11.348 4.333 27.258 1.00 86.81 115 LEU A CA 1
ATOM 959 C C . LEU A 1 115 ? -10.781 3.662 26.001 1.00 86.81 115 LEU A C 1
ATOM 961 O O . LEU A 1 115 ? -10.271 4.343 25.122 1.00 86.81 115 LEU A O 1
ATOM 965 N N . THR A 1 116 ? -10.917 2.340 25.872 1.00 88.50 116 THR A N 1
ATOM 966 C CA . THR A 1 116 ? -10.438 1.617 24.678 1.00 88.50 116 THR A CA 1
ATOM 967 C C . THR A 1 116 ? -11.141 2.076 23.400 1.00 88.50 116 THR A C 1
ATOM 969 O O . THR A 1 116 ? -10.508 2.230 22.359 1.00 88.50 116 THR A O 1
ATOM 972 N N . PHE A 1 117 ? -12.454 2.304 23.478 1.00 91.19 117 PHE A N 1
ATOM 973 C CA . PHE A 1 117 ? -13.252 2.815 22.370 1.00 91.19 117 PHE A CA 1
ATOM 974 C C . PHE A 1 117 ? -13.666 4.249 22.681 1.00 91.19 117 PHE A C 1
ATOM 976 O O . PHE A 1 117 ? -14.529 4.493 23.523 1.00 91.19 117 PHE A O 1
ATOM 983 N N . TYR A 1 118 ? -13.037 5.198 21.999 1.00 91.31 118 TYR A N 1
ATOM 984 C CA . TYR A 1 118 ? -13.351 6.616 22.093 1.00 91.31 118 TYR A CA 1
ATOM 985 C C . TYR A 1 118 ? -13.209 7.269 20.719 1.00 91.31 118 TYR A C 1
ATOM 987 O O . TYR A 1 118 ? -12.608 6.712 19.798 1.00 91.31 118 TYR A O 1
ATOM 995 N N . PHE A 1 119 ? -13.789 8.456 20.577 1.00 92.50 119 PHE A N 1
ATOM 996 C CA . PHE A 1 119 ? -13.632 9.252 19.371 1.00 92.50 119 PHE A CA 1
ATOM 997 C C . PHE A 1 119 ? -12.348 10.077 19.470 1.00 92.50 119 PHE A C 1
ATOM 999 O O . PHE A 1 119 ? -12.284 11.040 20.235 1.00 92.50 119 PHE A O 1
ATOM 1006 N N . ASP A 1 120 ? -11.321 9.671 18.725 1.00 92.56 120 ASP A N 1
ATOM 1007 C CA . ASP A 1 120 ? -10.033 10.356 18.738 1.00 92.56 120 ASP A CA 1
ATOM 1008 C C . ASP A 1 120 ? -10.107 11.717 18.016 1.00 92.56 120 ASP A C 1
ATOM 1010 O O . ASP A 1 120 ? -10.708 11.793 16.941 1.00 92.56 120 ASP A O 1
ATOM 1014 N N . PRO A 1 121 ? -9.487 12.790 18.551 1.00 91.56 121 PRO A N 1
ATOM 1015 C CA . PRO A 1 121 ? -9.471 14.107 17.909 1.00 91.56 121 PRO A CA 1
ATOM 1016 C C . PRO A 1 121 ? -8.870 14.139 16.494 1.00 91.56 121 PRO A C 1
ATOM 1018 O O . PRO A 1 121 ? -9.144 15.074 15.743 1.00 91.56 121 PRO A O 1
ATOM 1021 N N . ILE A 1 122 ? -8.047 13.152 16.120 1.00 92.81 122 ILE A N 1
ATOM 1022 C CA . ILE A 1 122 ? -7.484 13.007 14.768 1.00 92.81 122 ILE A CA 1
ATOM 1023 C C . ILE A 1 122 ? -8.564 12.578 13.762 1.00 92.81 122 ILE A C 1
ATOM 1025 O O . ILE A 1 122 ? -8.443 12.842 12.562 1.00 92.81 122 ILE A O 1
ATOM 1029 N N . ILE A 1 123 ? -9.631 11.921 14.223 1.00 93.44 123 ILE A N 1
ATOM 1030 C CA . ILE A 1 123 ? -10.734 11.497 13.364 1.00 93.44 123 ILE A CA 1
ATOM 1031 C C . ILE A 1 123 ? -11.566 12.723 12.991 1.00 93.44 123 ILE A C 1
ATOM 1033 O O . ILE A 1 123 ? -12.021 13.490 13.839 1.00 93.44 123 ILE A O 1
ATOM 1037 N N . HIS A 1 124 ? -11.815 12.891 11.693 1.00 92.56 124 HIS A N 1
ATOM 1038 C CA . HIS A 1 124 ? -12.693 13.954 11.219 1.00 92.56 124 HIS A CA 1
ATOM 1039 C C . HIS A 1 124 ? -14.105 13.791 11.807 1.00 92.56 124 HIS A C 1
ATOM 1041 O O . HIS A 1 124 ? -14.681 12.702 11.706 1.00 92.56 124 HIS A O 1
ATOM 1047 N N . PRO A 1 125 ? -14.697 14.854 12.384 1.00 91.88 125 PRO A N 1
ATOM 1048 C CA . PRO A 1 125 ? -16.026 14.775 12.969 1.00 91.88 125 PRO A CA 1
ATOM 1049 C C . PRO A 1 125 ? -17.065 14.443 11.900 1.00 91.88 125 PRO A C 1
ATOM 1051 O O . PRO A 1 125 ? -17.062 14.995 10.796 1.00 91.88 125 PRO A O 1
ATOM 1054 N N . ILE A 1 126 ? -17.988 13.550 12.248 1.00 88.00 126 ILE A N 1
ATOM 1055 C CA . ILE A 1 126 ? -19.080 13.164 11.360 1.00 88.00 126 ILE A CA 1
ATOM 1056 C C . ILE A 1 126 ? -20.107 14.299 11.353 1.00 88.00 126 ILE A C 1
ATOM 1058 O O . ILE A 1 126 ? -20.728 14.607 12.369 1.00 88.00 126 ILE A O 1
ATOM 1062 N N . SER A 1 127 ? -20.286 14.945 10.201 1.00 84.31 127 SER A N 1
ATOM 1063 C CA . SER A 1 127 ? -21.298 15.990 10.048 1.00 84.31 127 SER A CA 1
ATOM 1064 C C . SER A 1 127 ? -22.686 15.378 9.883 1.00 84.31 127 SER A C 1
ATOM 1066 O O . SER A 1 127 ? -22.917 14.595 8.962 1.00 84.31 127 SER A O 1
ATOM 1068 N N . SER A 1 128 ? -23.647 15.822 10.693 1.00 77.44 128 SER A N 1
ATOM 1069 C CA . SER A 1 128 ? -25.059 15.440 10.555 1.00 77.44 128 SER A CA 1
ATOM 1070 C C . SER A 1 128 ? -25.664 15.819 9.197 1.00 77.44 128 SER A C 1
ATOM 1072 O O . SER A 1 128 ? -26.607 15.175 8.752 1.00 77.44 128 SER A O 1
ATOM 1074 N N . ARG A 1 129 ? -25.097 16.807 8.488 1.00 72.25 129 ARG A N 1
ATOM 1075 C CA . ARG A 1 129 ? -25.543 17.193 7.136 1.00 72.25 129 ARG A CA 1
ATOM 1076 C C . ARG A 1 129 ? -25.274 16.11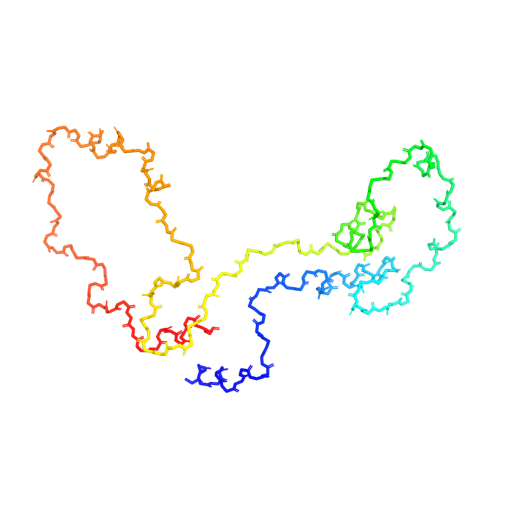5 6.084 1.00 72.25 129 ARG A C 1
ATOM 1078 O O . ARG A 1 129 ? -26.006 16.047 5.105 1.00 72.25 129 ARG A O 1
ATOM 1085 N N . ALA A 1 130 ? -24.234 15.301 6.272 1.00 62.00 130 ALA A N 1
ATOM 1086 C CA . ALA A 1 130 ? -23.875 14.210 5.362 1.00 62.00 130 ALA A CA 1
ATOM 1087 C C . ALA A 1 130 ? -24.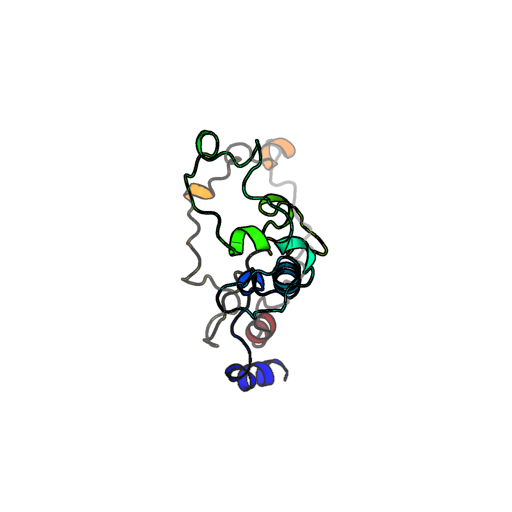581 12.885 5.707 1.00 62.00 130 ALA A C 1
ATOM 1089 O O . ALA A 1 130 ? -24.637 11.992 4.869 1.00 62.00 130 ALA A O 1
ATOM 1090 N N . VAL A 1 131 ? -25.118 12.771 6.928 1.00 62.03 131 VAL A N 1
ATOM 1091 C CA . VAL A 1 131 ? -25.840 11.593 7.449 1.00 62.03 131 VAL A CA 1
ATOM 1092 C C . VAL A 1 131 ? -27.356 11.810 7.415 1.00 62.03 131 VAL A C 1
ATOM 1094 O O . VAL A 1 131 ? -28.102 11.004 7.959 1.00 62.03 131 VAL A O 1
ATOM 1097 N N . ALA A 1 132 ? -27.841 12.876 6.765 1.00 60.97 132 ALA A N 1
ATOM 1098 C CA . ALA A 1 132 ? -29.257 12.978 6.436 1.00 60.97 132 ALA A CA 1
ATOM 1099 C C . ALA A 1 132 ? -29.629 11.703 5.657 1.00 60.97 132 ALA A C 1
ATOM 1101 O O . ALA A 1 132 ? -29.073 11.486 4.574 1.00 60.97 132 ALA A O 1
ATOM 1102 N N . PRO A 1 133 ? -30.475 10.815 6.212 1.00 62.22 133 PRO A N 1
ATOM 1103 C CA . PRO A 1 133 ? -30.833 9.586 5.531 1.00 62.22 133 PRO A CA 1
ATOM 1104 C C . PRO A 1 133 ? -31.414 9.979 4.176 1.00 62.22 133 PRO A C 1
ATOM 1106 O O . PRO A 1 133 ? -32.364 10.753 4.118 1.00 62.22 133 PRO A O 1
ATOM 1109 N N . GLN A 1 134 ? -30.889 9.462 3.066 1.00 58.47 134 GLN A N 1
ATOM 1110 C CA . GLN A 1 134 ? -31.569 9.670 1.779 1.00 58.47 134 GLN A CA 1
ATOM 1111 C C . GLN A 1 134 ? -32.982 9.050 1.788 1.00 58.47 134 GLN A C 1
ATOM 1113 O O . GLN A 1 134 ? -33.833 9.444 0.999 1.00 58.47 134 GLN A O 1
ATOM 1118 N N . ASN A 1 135 ? -33.245 8.166 2.758 1.00 55.38 135 ASN A N 1
ATOM 1119 C CA . ASN A 1 135 ? -34.524 7.515 3.020 1.00 55.38 135 ASN A CA 1
ATOM 1120 C C . ASN A 1 135 ? -35.330 8.196 4.143 1.00 55.38 135 ASN A C 1
ATOM 1122 O O . ASN A 1 135 ? -36.197 7.567 4.736 1.00 55.38 135 ASN A O 1
ATOM 1126 N N . GLN A 1 136 ? -35.075 9.467 4.474 1.00 55.41 136 GLN A N 1
ATOM 1127 C CA . GLN A 1 136 ? -35.802 10.154 5.556 1.00 55.41 136 GLN A CA 1
ATOM 1128 C C . GLN A 1 136 ? -37.305 10.352 5.263 1.00 55.41 136 GLN A C 1
ATOM 1130 O O . GLN A 1 136 ? -38.040 10.772 6.147 1.00 55.41 136 GLN A O 1
ATOM 1135 N N . GLY A 1 137 ? -37.753 10.068 4.033 1.00 53.38 137 GLY A N 1
ATOM 1136 C CA . GLY A 1 137 ? -39.162 10.124 3.629 1.00 53.38 137 GLY A CA 1
ATOM 1137 C C . GLY A 1 137 ? -39.824 8.770 3.361 1.00 53.38 137 GLY A C 1
ATOM 1138 O O . GLY A 1 137 ? -41.014 8.756 3.075 1.00 53.38 137 GLY A O 1
ATOM 1139 N N . VAL A 1 138 ? -39.088 7.655 3.416 1.00 56.62 138 VAL A N 1
ATOM 1140 C CA . VAL A 1 138 ? -39.669 6.311 3.280 1.00 56.62 138 VAL A CA 1
ATOM 1141 C C . VAL A 1 138 ? -39.080 5.465 4.389 1.00 56.62 138 VAL A C 1
ATOM 1143 O O . VAL A 1 138 ? -38.018 4.854 4.247 1.00 56.62 138 VAL A O 1
ATOM 1146 N N . SER A 1 139 ? -39.744 5.490 5.535 1.00 59.19 139 SER A N 1
ATOM 1147 C CA . SER A 1 139 ? -39.454 4.519 6.565 1.00 59.19 139 SER A CA 1
ATOM 1148 C C . SER A 1 139 ? -39.959 3.173 6.015 1.00 59.19 139 SER A C 1
ATOM 1150 O O . SER A 1 139 ? -41.140 2.990 5.733 1.00 59.19 139 SER A O 1
ATOM 1152 N N . HIS A 1 140 ? -39.053 2.233 5.724 1.00 58.84 140 HIS A N 1
ATOM 1153 C CA . HIS A 1 140 ? -39.461 0.901 5.238 1.00 58.84 140 HIS A CA 1
ATOM 1154 C C . HIS A 1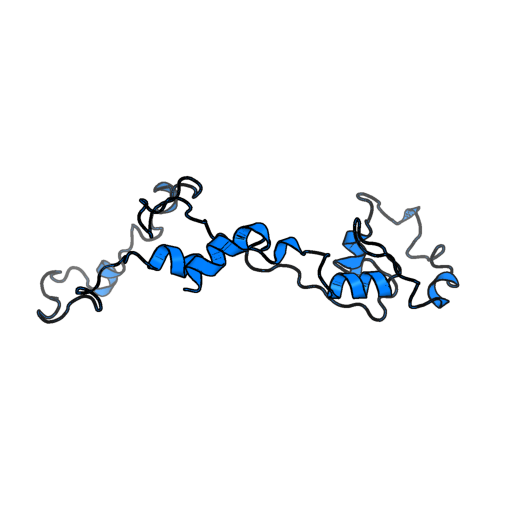 140 ? -40.399 0.201 6.237 1.00 58.84 140 HIS A C 1
ATOM 1156 O O . HIS A 1 140 ? -41.179 -0.668 5.865 1.00 58.84 140 HIS A O 1
ATOM 1162 N N . GLU A 1 141 ? -40.337 0.619 7.499 1.00 61.91 141 GLU A N 1
ATOM 1163 C CA . GLU A 1 141 ? -41.289 0.297 8.556 1.00 61.91 141 GLU A CA 1
ATOM 1164 C C . GLU A 1 141 ? -42.726 0.751 8.232 1.00 61.91 141 GLU A C 1
ATOM 1166 O O . GLU A 1 141 ? -43.629 -0.062 8.382 1.00 61.91 141 GLU A O 1
ATOM 1171 N N . GLU A 1 142 ? -42.968 1.956 7.700 1.00 62.41 142 GLU A N 1
ATOM 1172 C CA . GLU A 1 142 ? -44.314 2.396 7.277 1.00 62.41 142 GLU A CA 1
ATOM 1173 C C . GLU A 1 142 ? -44.846 1.624 6.059 1.00 62.41 142 GLU A C 1
ATOM 1175 O O . GLU A 1 142 ? -46.042 1.350 5.981 1.00 62.41 142 GLU A O 1
ATOM 1180 N N . GLU A 1 143 ? -43.980 1.238 5.116 1.00 64.06 143 GLU A N 1
ATOM 1181 C CA . GLU A 1 143 ? -44.382 0.502 3.905 1.00 64.06 143 GLU A CA 1
ATOM 1182 C C . GLU A 1 143 ? -44.719 -0.973 4.193 1.00 64.06 143 GLU A C 1
ATOM 1184 O O . GLU A 1 143 ? -45.619 -1.539 3.572 1.00 64.06 143 GLU A O 1
ATOM 1189 N N . ILE A 1 144 ? -44.008 -1.598 5.139 1.00 64.81 144 ILE A N 1
ATOM 1190 C CA . ILE A 1 144 ? -44.158 -3.024 5.475 1.00 64.81 144 ILE A CA 1
ATOM 1191 C C . ILE A 1 144 ? -45.204 -3.243 6.574 1.00 64.81 144 ILE A C 1
ATOM 1193 O O . ILE A 1 144 ? -45.940 -4.229 6.519 1.00 64.81 144 ILE A O 1
ATOM 1197 N N . LEU A 1 145 ? -45.264 -2.358 7.575 1.00 64.50 145 LEU A N 1
ATOM 1198 C CA . LEU A 1 145 ? -46.151 -2.508 8.736 1.00 64.50 145 LEU A CA 1
ATOM 1199 C C . LEU A 1 145 ? -47.489 -1.773 8.552 1.00 64.50 145 LEU A C 1
ATOM 1201 O O . LEU A 1 145 ? -48.464 -2.115 9.216 1.00 64.50 145 LEU A O 1
ATOM 1205 N N . GLY A 1 146 ? -47.573 -0.823 7.612 1.00 62.66 146 GLY A N 1
ATOM 1206 C CA . GLY A 1 146 ? -48.769 -0.009 7.405 1.00 62.66 146 GLY A CA 1
ATOM 1207 C C . GLY A 1 146 ? -49.142 0.831 8.635 1.00 62.66 146 GLY A C 1
ATOM 1208 O O . GLY A 1 146 ? -48.391 0.936 9.600 1.00 62.66 146 GLY A O 1
ATOM 1209 N N . ASP A 1 147 ? -50.336 1.424 8.601 1.00 59.31 147 ASP A N 1
ATOM 1210 C CA . ASP A 1 147 ? -50.934 2.187 9.715 1.00 59.31 147 ASP A CA 1
ATOM 1211 C C . ASP A 1 147 ? -51.561 1.263 10.787 1.00 59.31 147 ASP A C 1
ATOM 1213 O O . ASP A 1 147 ? -52.314 1.713 11.648 1.00 59.31 147 ASP A O 1
ATOM 1217 N N . ALA A 1 148 ? -51.313 -0.051 10.692 1.00 55.69 148 ALA A N 1
ATOM 1218 C CA . ALA A 1 148 ? -51.811 -1.033 11.640 1.00 55.69 148 ALA A CA 1
ATOM 1219 C C . ALA A 1 148 ? -50.990 -0.938 12.928 1.00 55.69 148 ALA A C 1
ATOM 1221 O O . ALA A 1 148 ? -49.765 -1.052 12.896 1.00 55.69 148 ALA A O 1
ATOM 1222 N N . ASP A 1 149 ? -51.706 -0.674 14.020 1.00 57.22 149 ASP A N 1
ATOM 1223 C CA . ASP A 1 149 ? -51.267 -0.555 15.407 1.00 57.22 149 ASP A CA 1
ATOM 1224 C C . ASP A 1 149 ? -49.828 -1.037 15.650 1.00 57.22 149 ASP A C 1
ATOM 1226 O O . ASP A 1 149 ? -49.550 -2.222 15.842 1.00 57.22 149 ASP A O 1
ATOM 1230 N N . LYS A 1 150 ? -48.900 -0.070 15.699 1.00 56.59 150 LYS A N 1
ATOM 1231 C CA . LYS A 1 150 ? -47.477 -0.261 16.051 1.00 56.59 150 LYS A CA 1
ATOM 1232 C C . LYS A 1 150 ? -47.266 -0.905 17.435 1.00 56.59 150 LYS A C 1
ATOM 1234 O O . LYS A 1 150 ? -46.126 -1.156 17.817 1.00 56.59 150 LYS A O 1
ATOM 1239 N N . ASP A 1 151 ? -48.351 -1.168 18.158 1.00 59.72 151 ASP A N 1
ATOM 1240 C CA . ASP A 1 151 ? -48.401 -1.699 19.513 1.00 59.72 151 ASP A CA 1
ATOM 1241 C C . ASP A 1 151 ? -48.642 -3.226 19.572 1.00 59.72 151 ASP A C 1
ATOM 1243 O O . ASP A 1 151 ? -48.466 -3.817 20.639 1.00 59.72 151 ASP A O 1
ATOM 1247 N N . ASP A 1 152 ? -48.990 -3.889 18.456 1.00 69.25 152 ASP A N 1
ATOM 1248 C CA . ASP A 1 152 ? -49.288 -5.337 18.435 1.00 69.25 152 ASP A CA 1
ATOM 1249 C C . ASP A 1 152 ? -48.033 -6.230 18.464 1.00 69.25 152 ASP A C 1
ATOM 1251 O O . ASP A 1 152 ? -48.085 -7.390 18.885 1.00 69.25 152 ASP A O 1
ATOM 1255 N N . PHE A 1 153 ? -46.882 -5.714 18.022 1.00 74.12 153 PHE A N 1
ATOM 1256 C CA . PHE A 1 153 ? -45.630 -6.468 18.010 1.00 74.12 153 PHE A CA 1
ATOM 1257 C C . PHE A 1 153 ? -44.785 -6.150 19.246 1.00 74.12 153 PHE A C 1
ATOM 1259 O O . PHE A 1 153 ? -44.149 -5.101 19.336 1.00 74.12 153 PHE A O 1
ATOM 1266 N N . GLN A 1 154 ? -44.732 -7.099 20.180 1.00 79.88 154 GLN A N 1
ATOM 1267 C CA . GLN A 1 154 ? -43.842 -7.054 21.338 1.00 79.88 154 GLN A CA 1
ATOM 1268 C C . GLN A 1 154 ? -42.751 -8.115 21.196 1.00 79.88 154 GLN A C 1
ATOM 1270 O O . GLN A 1 154 ? -43.010 -9.252 20.794 1.00 79.88 154 GLN A O 1
ATOM 1275 N N . LEU A 1 155 ? -41.513 -7.735 21.515 1.00 85.38 155 LEU A N 1
ATOM 1276 C CA . LEU A 1 155 ? -40.422 -8.698 21.621 1.00 85.38 155 LEU A CA 1
ATOM 1277 C C . LEU A 1 155 ? -40.712 -9.632 22.810 1.00 85.38 155 LEU A C 1
ATOM 1279 O O . LEU A 1 155 ? -41.220 -9.156 23.824 1.00 85.38 155 LEU A O 1
ATOM 1283 N N . PRO A 1 156 ? -40.407 -10.937 22.711 1.00 91.50 156 PRO A N 1
ATOM 1284 C CA . PRO A 1 156 ? -40.558 -11.853 23.837 1.00 91.50 156 PRO A CA 1
ATOM 1285 C C . PRO A 1 156 ? -39.769 -11.375 25.060 1.00 91.50 156 PRO A C 1
ATOM 1287 O O . PRO A 1 156 ? -38.644 -10.904 24.903 1.00 91.50 156 PRO A O 1
ATOM 1290 N N . ASP A 1 157 ? -40.317 -11.564 26.261 1.00 85.94 157 ASP A N 1
ATOM 1291 C CA . ASP A 1 157 ? -39.693 -11.118 27.521 1.00 85.94 157 ASP A CA 1
ATOM 1292 C C . ASP A 1 157 ? -38.300 -11.730 27.759 1.00 85.94 157 ASP A C 1
ATOM 1294 O O . ASP A 1 157 ? -37.445 -11.120 28.395 1.00 85.94 157 ASP A O 1
ATOM 1298 N N . ASP A 1 158 ? -38.049 -12.915 27.198 1.00 89.56 158 ASP A N 1
ATOM 1299 C CA . ASP A 1 158 ? -36.764 -13.617 27.283 1.00 89.56 158 ASP A CA 1
ATOM 1300 C C . ASP A 1 158 ? -35.713 -13.090 26.280 1.00 89.56 158 ASP A C 1
ATOM 1302 O O . ASP A 1 158 ? -34.579 -13.580 26.239 1.00 89.56 158 ASP A O 1
ATOM 1306 N N . LEU A 1 159 ? -36.079 -12.142 25.408 1.00 90.94 159 LEU A N 1
ATOM 1307 C CA . LEU A 1 159 ? -35.207 -11.645 24.349 1.00 90.94 159 LEU A CA 1
ATOM 1308 C C . LEU A 1 159 ? -34.335 -10.485 24.842 1.00 90.94 159 LEU A C 1
ATOM 1310 O O . LEU A 1 159 ? -34.698 -9.313 24.764 1.00 90.94 159 LEU A O 1
ATOM 1314 N N . GLU A 1 160 ? -33.120 -10.822 25.255 1.00 91.44 160 GLU A N 1
ATOM 1315 C CA . GLU A 1 160 ? -32.076 -9.857 25.595 1.00 91.44 160 GLU A CA 1
ATOM 1316 C C . GLU A 1 160 ? -30.988 -9.787 24.504 1.00 91.44 160 GLU A C 1
ATOM 1318 O O . GLU A 1 160 ? -30.758 -10.757 23.771 1.00 91.44 160 GLU A O 1
ATOM 1323 N N . PRO A 1 161 ? -30.259 -8.661 24.378 1.00 92.12 161 PRO A N 1
ATOM 1324 C CA . PRO A 1 161 ? -29.059 -8.606 23.552 1.00 92.12 161 PRO A CA 1
ATOM 1325 C C . PRO A 1 161 ? -28.053 -9.708 23.932 1.00 92.12 161 PRO A C 1
ATOM 1327 O O . PRO A 1 161 ? -27.805 -9.978 25.103 1.00 92.12 161 PRO A O 1
ATOM 1330 N N . PHE A 1 162 ? -27.397 -10.309 22.938 1.00 91.50 162 PHE A N 1
ATOM 1331 C CA . PHE A 1 162 ? -26.563 -11.505 23.140 1.00 91.50 162 PHE A CA 1
ATOM 1332 C C . PHE A 1 162 ? -25.479 -11.402 24.233 1.00 91.50 162 PHE A C 1
ATOM 1334 O O . PHE A 1 162 ? -25.086 -12.420 24.794 1.00 91.50 162 PHE A O 1
ATOM 1341 N N . LEU A 1 163 ? -24.950 -10.205 24.511 1.00 92.81 163 LEU A N 1
ATOM 1342 C CA . LEU A 1 163 ? -23.817 -9.988 25.420 1.00 92.81 163 LEU A CA 1
ATOM 1343 C C . LEU A 1 163 ? -24.124 -8.983 26.543 1.00 92.81 163 LEU A C 1
ATOM 1345 O O . LEU A 1 163 ? -23.209 -8.313 27.010 1.00 92.81 163 LEU A O 1
ATOM 1349 N N . VAL A 1 164 ? -25.379 -8.883 27.005 1.00 91.81 164 VAL A N 1
ATOM 1350 C CA . VAL A 1 164 ? -25.777 -7.947 28.086 1.00 91.81 164 VAL A CA 1
ATOM 1351 C C . VAL A 1 164 ? -24.890 -8.056 29.328 1.00 91.81 164 VAL A C 1
ATOM 1353 O O . VAL A 1 164 ? -24.502 -7.046 29.908 1.00 91.81 164 VAL A O 1
ATOM 1356 N N . TYR A 1 165 ? -24.530 -9.276 29.722 1.00 90.81 165 TYR A N 1
ATOM 1357 C CA . TYR A 1 165 ? -23.769 -9.522 30.948 1.00 90.81 165 TYR A CA 1
ATOM 1358 C C . TYR A 1 165 ? -22.274 -9.188 30.839 1.00 90.81 165 TYR A C 1
ATOM 1360 O O . TYR A 1 165 ? -21.557 -9.294 31.835 1.00 90.81 165 TYR A O 1
ATOM 1368 N N . LYS A 1 166 ? -21.776 -8.822 29.650 1.00 91.94 166 LYS A N 1
ATOM 1369 C CA . LYS A 1 166 ? -20.351 -8.584 29.409 1.00 91.94 166 LYS A CA 1
ATOM 1370 C C . LYS A 1 166 ? -20.070 -7.104 29.148 1.00 91.94 166 LYS A C 1
ATOM 1372 O O . LYS A 1 166 ? -20.687 -6.483 28.287 1.00 91.94 166 LYS A O 1
ATOM 1377 N N . SER A 1 167 ? -19.085 -6.559 29.861 1.00 87.25 167 SER A N 1
ATOM 1378 C CA . SER A 1 167 ? -18.546 -5.220 29.620 1.00 87.25 167 SER A CA 1
ATOM 1379 C C . SER A 1 167 ? -17.991 -5.088 28.200 1.00 87.25 167 SER A C 1
ATOM 1381 O O . SER A 1 167 ? -17.388 -6.010 27.648 1.00 87.25 167 SER A O 1
ATOM 1383 N N . ILE A 1 168 ? -18.163 -3.901 27.614 1.00 86.50 168 ILE A N 1
ATOM 1384 C CA . ILE A 1 168 ? -17.593 -3.556 26.302 1.00 86.50 168 ILE A CA 1
ATOM 1385 C C . ILE A 1 168 ? -16.060 -3.489 26.385 1.00 86.50 168 ILE A C 1
ATOM 1387 O O . ILE A 1 168 ? -15.373 -3.832 25.423 1.00 86.50 168 ILE A O 1
ATOM 1391 N N . THR A 1 169 ? -15.526 -3.048 27.529 1.00 84.62 169 THR A N 1
ATOM 1392 C CA . THR A 1 169 ? -14.091 -2.855 27.747 1.00 84.62 169 THR A CA 1
ATOM 1393 C C . THR A 1 169 ? -13.601 -3.514 29.037 1.00 84.62 169 THR A C 1
ATOM 1395 O O . THR A 1 169 ? -14.279 -3.434 30.056 1.00 84.62 169 THR A O 1
ATOM 1398 N N . ASP A 1 170 ? -12.390 -4.064 28.985 1.00 86.19 170 ASP A N 1
ATOM 1399 C CA . ASP A 1 170 ? -11.602 -4.651 30.067 1.00 86.19 170 ASP A CA 1
ATOM 1400 C C . ASP A 1 170 ? -10.191 -4.038 29.986 1.00 86.19 170 ASP A C 1
ATOM 1402 O O . ASP A 1 170 ? -9.754 -3.638 28.899 1.00 86.19 170 ASP A O 1
ATOM 1406 N N . ASP A 1 171 ? -9.441 -4.037 31.091 1.00 83.94 171 ASP A N 1
ATOM 1407 C CA . ASP A 1 171 ? -8.127 -3.373 31.221 1.00 83.94 171 ASP A CA 1
ATOM 1408 C C . ASP A 1 171 ? -7.096 -3.782 30.151 1.00 83.94 171 ASP A C 1
ATOM 1410 O O . ASP A 1 171 ? -6.190 -3.023 29.805 1.00 83.94 171 ASP A O 1
ATOM 1414 N N . ASN A 1 172 ? -7.225 -4.990 29.597 1.00 86.19 172 ASN A N 1
ATOM 1415 C CA . ASN A 1 172 ? -6.266 -5.536 28.640 1.00 86.19 172 ASN A CA 1
ATOM 1416 C C . ASN A 1 172 ? -6.616 -5.260 27.168 1.00 86.19 172 ASN A C 1
ATOM 1418 O O . ASN A 1 172 ? -5.732 -5.434 26.323 1.00 86.19 172 ASN A O 1
ATOM 1422 N N . TYR A 1 173 ? -7.843 -4.843 26.817 1.00 89.00 173 TYR A N 1
ATOM 1423 C CA . TYR A 1 173 ? -8.241 -4.760 25.400 1.00 89.00 173 TYR A CA 1
ATOM 1424 C C . TYR A 1 173 ? -7.458 -3.713 24.615 1.00 89.00 173 TYR A C 1
ATOM 1426 O O . TYR A 1 173 ? -7.052 -4.003 23.493 1.00 89.00 173 TYR A O 1
ATOM 1434 N N . THR A 1 174 ? -7.176 -2.544 25.197 1.00 87.31 174 THR A N 1
ATOM 1435 C CA . THR A 1 174 ? -6.360 -1.512 24.534 1.00 87.31 174 THR A CA 1
ATOM 1436 C C . THR A 1 174 ? -5.000 -2.077 24.127 1.00 87.31 174 THR A C 1
ATOM 1438 O O . THR A 1 174 ? -4.564 -1.916 22.989 1.00 87.31 174 THR A O 1
ATOM 1441 N N . SER A 1 175 ? -4.363 -2.828 25.031 1.00 87.00 175 SER A N 1
ATOM 1442 C CA . SER A 1 175 ? -3.078 -3.468 24.749 1.00 87.00 175 SER A CA 1
ATOM 1443 C C . SER A 1 175 ? -3.189 -4.611 23.738 1.00 87.00 175 SER A C 1
ATOM 1445 O O . SER A 1 175 ? -2.261 -4.815 22.970 1.00 87.00 175 SER A O 1
ATOM 1447 N N . ALA A 1 176 ? -4.314 -5.333 23.711 1.00 88.50 176 ALA A N 1
ATOM 1448 C CA . ALA A 1 176 ? -4.533 -6.444 22.791 1.00 88.50 176 ALA A CA 1
ATOM 1449 C C . ALA A 1 176 ? -4.820 -5.975 21.357 1.00 88.50 176 ALA A C 1
ATOM 1451 O O . ALA A 1 176 ? -4.399 -6.635 20.418 1.00 88.50 176 ALA A O 1
ATOM 1452 N N . ILE A 1 177 ? -5.513 -4.845 21.186 1.00 89.62 177 ILE A N 1
ATOM 1453 C CA . ILE A 1 177 ? -5.795 -4.243 19.872 1.00 89.62 177 ILE A CA 1
ATOM 1454 C C . ILE A 1 177 ? -4.530 -3.612 19.272 1.00 89.62 177 ILE A C 1
ATOM 1456 O O . ILE A 1 177 ? -4.372 -3.581 18.055 1.00 89.62 177 ILE A O 1
ATOM 1460 N N . ALA A 1 178 ? -3.634 -3.093 20.116 1.00 85.81 178 ALA A N 1
ATOM 1461 C CA . ALA A 1 178 ? -2.395 -2.455 19.678 1.00 85.81 178 ALA A CA 1
ATOM 1462 C C . ALA A 1 178 ? -1.292 -3.427 19.225 1.00 85.81 178 ALA A C 1
ATOM 1464 O O . ALA A 1 178 ? -0.272 -2.971 18.700 1.00 85.81 178 ALA A O 1
ATOM 1465 N N . MET A 1 179 ? -1.483 -4.728 19.448 1.00 82.62 179 MET A N 1
ATOM 1466 C CA . MET A 1 179 ? -0.567 -5.801 19.055 1.00 82.62 179 MET A CA 1
ATOM 1467 C C . MET A 1 179 ? -0.928 -6.399 17.705 1.00 82.62 179 MET A C 1
ATOM 1469 O O . MET A 1 179 ? 0.026 -6.680 16.946 1.00 82.62 179 MET A O 1
#

Secondary structure (DSSP, 8-state):
-HHHHHHHHTTTS-----GGGGTT-SHHHHHHHHHTT---TTSPP---S-GGGGGS-TTS-TTS-TTT---SS---HHHHHHSHHHH-SS--S--------PPP-PPPP--TTS-SS---TTSPP--TTT-S-TTTT--HHHHHHTTS-TTS----TT---TTTTS-S--TTHHHHHT-

Radius of gyration: 29.1 Å; chains: 1; bounding box: 77×31×68 Å

Foldseek 3Di:
DVLVVCVVCVVVDDPDPDPCVCQCVDPLLVQQCQAQQHADVVGDGHDHPDPCVVVDCPCDDPVNDPVPDDPPDDDDSSNCSQPVPPPDPDRDRHGHDDDDDDDDPDDQDPDLVDFLDDDDPVDDDDDVVVVPPPCPPPDVCCVVVPPPPPPPDDDDPPDDDPQPVDDPDDSCVSSVVND

Organism: NCBI:txid1165861

pLDDT: mean 83.78, std 11.65, range [53.38, 94.62]

InterPro domains:
  IPR027652 Pre-mRNA-processing-splicing factor 8 [PTHR11140] (1-179)